Protein AF-A0A7R9KW63-F1 (afdb_monomer)

pLDDT: mean 86.43, std 12.66, range [43.41, 96.69]

InterPro domains:
  IPR002483 PWI domain [PF01480] (16-67)
  IPR040366 Nuclear polyadenylated RNA-binding protein Nab2/ZC3H14 [PTHR14738] (3-75)
  IPR043094 Nab2/ZC3H14, N-terminal domain superfamily [G3DSA:1.10.340.40] (1-79)

Organism: NCBI:txid1979941

Foldseek 3Di:
DDPVVVVLLVVLLVVLVVVCVVLVLPDDSVVSVVVSVCVVVVPDLVVQLVVCCVRRPPCSNVSSVVSVVSVVVSVVVVD

Radius of gyration: 12.41 Å; Cα contacts (8 Å, |Δi|>4): 31; chains: 1; bounding box: 23×26×34 Å

Mean predicted aligned error: 4.85 Å

Secondary structure (DSSP, 8-state):
--HHHHHHHHHHHHHHHHHHHHTT--S-HHHHHHHHHHHHTT--HHHHHHHHHHHHGGGHHHHHHHHHHHHHHHHHTT-

Structure (mmCIF, N/CA/C/O backbone):
data_AF-A0A7R9KW63-F1
#
_entry.id   AF-A0A7R9KW63-F1
#
loop_
_atom_site.group_PDB
_atom_site.id
_atom_site.type_symbol
_atom_site.label_atom_id
_atom_site.label_alt_id
_atom_site.label_comp_id
_atom_site.label_asym_id
_atom_site.label_entity_id
_atom_site.label_seq_id
_atom_site.pdbx_PDB_ins_code
_atom_site.Cartn_x
_atom_site.Cartn_y
_atom_site.Cartn_z
_atom_site.occupancy
_atom_site.B_iso_or_equiv
_atom_site.auth_seq_id
_atom_site.auth_comp_id
_atom_site.auth_asym_id
_atom_site.auth_atom_id
_atom_site.pdbx_PDB_model_num
ATOM 1 N N . MET A 1 1 ? -6.900 19.986 17.945 1.00 43.41 1 MET A N 1
ATOM 2 C CA . MET A 1 1 ? -7.212 18.774 17.150 1.00 43.41 1 MET A CA 1
ATOM 3 C C . MET A 1 1 ? -5.941 17.931 17.075 1.00 43.41 1 MET A C 1
ATOM 5 O O . MET A 1 1 ? -4.869 18.492 16.939 1.00 43.41 1 MET A O 1
ATOM 9 N N . SER A 1 2 ? -6.067 16.632 17.340 1.00 52.41 2 SER A N 1
ATOM 10 C CA . SER A 1 2 ? -5.100 15.716 17.982 1.00 52.41 2 SER A CA 1
ATOM 11 C C . SER A 1 2 ? -3.778 15.424 17.245 1.00 52.41 2 SER A C 1
ATOM 13 O O . SER A 1 2 ? -3.818 14.827 16.167 1.00 52.41 2 SER A O 1
ATOM 15 N N . ASN A 1 3 ? -2.633 15.665 17.906 1.00 60.69 3 ASN A N 1
ATOM 16 C CA . ASN A 1 3 ? -1.290 15.192 17.502 1.00 60.69 3 ASN A CA 1
ATOM 17 C C . ASN A 1 3 ? -1.249 13.686 17.179 1.00 60.69 3 ASN A C 1
ATOM 19 O O . ASN A 1 3 ? -0.552 13.266 16.264 1.00 60.69 3 ASN A O 1
ATOM 23 N N . PHE A 1 4 ? -2.075 12.884 17.853 1.00 60.41 4 PHE A N 1
ATOM 24 C CA . PHE A 1 4 ? -2.156 11.435 17.657 1.00 60.41 4 PHE A CA 1
ATOM 25 C C . PHE A 1 4 ? -2.536 11.011 16.225 1.00 60.41 4 PHE A C 1
ATOM 27 O O . PHE A 1 4 ? -1.948 10.088 15.665 1.00 60.41 4 PHE A O 1
ATOM 34 N N . LYS A 1 5 ? -3.475 11.720 15.576 1.00 69.56 5 LYS A N 1
ATOM 35 C CA . LYS A 1 5 ? -3.813 11.443 14.167 1.00 69.56 5 LYS A CA 1
ATOM 36 C C . LYS A 1 5 ? -2.619 11.713 13.247 1.00 69.56 5 LYS A C 1
ATOM 38 O O . LYS A 1 5 ? -2.440 10.992 12.273 1.00 69.56 5 LYS A O 1
ATOM 43 N N . SER A 1 6 ? -1.799 12.714 13.572 1.00 77.31 6 SER A N 1
ATOM 44 C CA . SER A 1 6 ? -0.596 13.052 12.807 1.00 77.31 6 SER A CA 1
ATOM 45 C C . SER A 1 6 ? 0.467 11.956 12.904 1.00 77.31 6 SER A C 1
ATOM 47 O O . SER A 1 6 ? 1.050 11.596 11.887 1.00 77.31 6 SER A O 1
ATOM 49 N N . GLU A 1 7 ? 0.686 11.373 14.084 1.00 82.06 7 GLU A N 1
ATOM 50 C CA . GLU A 1 7 ? 1.660 10.285 14.271 1.00 82.06 7 GLU A CA 1
ATOM 51 C C . GLU A 1 7 ? 1.271 9.016 13.503 1.00 82.06 7 GLU A C 1
ATOM 53 O O . GLU A 1 7 ? 2.103 8.430 12.809 1.00 82.06 7 GLU A O 1
ATOM 58 N N . VAL A 1 8 ? -0.008 8.623 13.546 1.00 83.31 8 VAL A N 1
ATOM 59 C CA . VAL A 1 8 ? -0.513 7.467 12.782 1.00 83.31 8 VAL A CA 1
ATOM 60 C C . VAL A 1 8 ? -0.356 7.692 11.275 1.00 83.31 8 VAL A C 1
ATOM 62 O O . VAL A 1 8 ? 0.058 6.785 10.554 1.00 83.31 8 VAL A O 1
ATOM 65 N N . ILE A 1 9 ? -0.644 8.906 10.798 1.00 85.06 9 ILE A N 1
ATOM 66 C CA . ILE A 1 9 ? -0.482 9.289 9.389 1.00 85.06 9 ILE A CA 1
ATOM 67 C C . ILE A 1 9 ? 0.995 9.247 8.975 1.00 85.06 9 ILE A C 1
ATOM 69 O O . ILE A 1 9 ? 1.315 8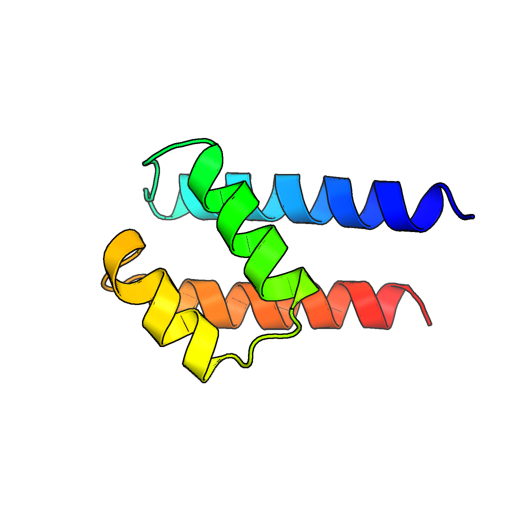.715 7.912 1.00 85.06 9 ILE A O 1
ATOM 73 N N . GLN A 1 10 ? 1.902 9.768 9.805 1.00 87.75 10 GLN A N 1
ATOM 74 C CA . GLN A 1 10 ? 3.340 9.736 9.527 1.00 87.75 10 GLN A CA 1
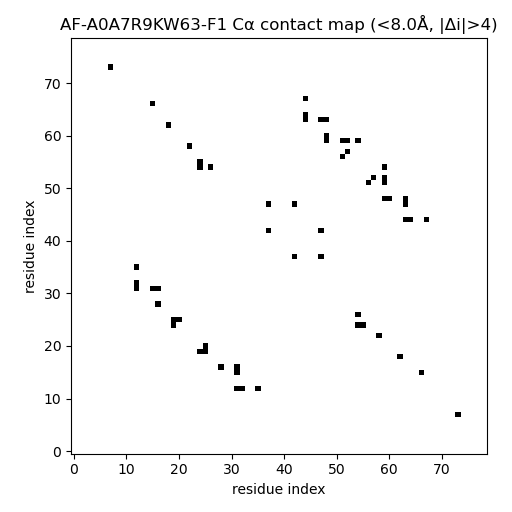ATOM 75 C C . GLN A 1 10 ? 3.880 8.307 9.490 1.00 87.75 10 GLN A C 1
ATOM 77 O O . GLN A 1 10 ? 4.624 7.960 8.571 1.00 87.75 10 GLN A O 1
ATOM 82 N N . ARG A 1 11 ? 3.455 7.460 10.434 1.00 89.88 11 ARG A N 1
ATOM 83 C CA . ARG A 1 11 ? 3.823 6.043 10.451 1.00 89.88 11 ARG A CA 1
ATOM 84 C C . ARG A 1 11 ? 3.322 5.316 9.207 1.00 89.88 11 ARG A C 1
ATOM 86 O O . ARG A 1 11 ? 4.098 4.611 8.575 1.00 89.88 11 ARG A O 1
ATOM 93 N N . LEU A 1 12 ? 2.066 5.532 8.814 1.00 91.56 12 LEU A N 1
ATOM 94 C CA . LEU A 1 12 ? 1.514 4.935 7.597 1.00 91.56 12 LEU A CA 1
ATOM 95 C C . LEU A 1 12 ? 2.315 5.349 6.355 1.00 91.56 12 LEU A C 1
ATOM 97 O O . LEU A 1 12 ? 2.639 4.502 5.527 1.00 91.56 12 LEU A O 1
ATOM 101 N N . ARG A 1 13 ? 2.677 6.633 6.241 1.00 91.00 13 ARG A N 1
ATOM 102 C CA . ARG A 1 13 ? 3.503 7.132 5.132 1.00 91.00 13 ARG A CA 1
ATOM 103 C C . ARG A 1 13 ? 4.880 6.461 5.104 1.00 91.00 13 ARG A C 1
ATOM 105 O O . ARG A 1 13 ? 5.348 6.101 4.028 1.00 91.00 13 ARG A O 1
ATOM 112 N N . ALA A 1 14 ? 5.513 6.270 6.263 1.00 91.12 14 ALA A N 1
ATOM 113 C CA . ALA A 1 14 ? 6.792 5.568 6.369 1.00 91.12 14 ALA A CA 1
ATOM 114 C C . ALA A 1 14 ? 6.675 4.083 5.978 1.00 91.12 14 ALA A C 1
ATOM 116 O O . ALA A 1 14 ? 7.488 3.593 5.194 1.00 91.12 14 ALA A O 1
ATOM 117 N N . ASP A 1 15 ? 5.632 3.394 6.450 1.00 92.62 15 ASP A N 1
ATOM 118 C CA . ASP A 1 15 ? 5.361 1.993 6.110 1.00 92.62 15 ASP A CA 1
ATOM 119 C C . ASP A 1 15 ? 5.109 1.822 4.601 1.00 92.62 15 ASP A C 1
ATOM 121 O O . ASP A 1 15 ? 5.607 0.873 3.995 1.00 92.62 15 ASP A O 1
ATOM 125 N N . ILE A 1 16 ? 4.368 2.750 3.976 1.00 92.81 16 ILE A N 1
ATOM 126 C CA . ILE A 1 16 ? 4.118 2.762 2.524 1.00 92.81 16 ILE A CA 1
ATOM 127 C C . ILE A 1 16 ? 5.430 2.885 1.755 1.00 92.81 16 ILE A C 1
ATOM 129 O O . ILE A 1 16 ? 5.663 2.087 0.852 1.00 92.81 16 ILE A O 1
ATOM 133 N N . ARG A 1 17 ? 6.295 3.838 2.128 1.00 91.44 17 AR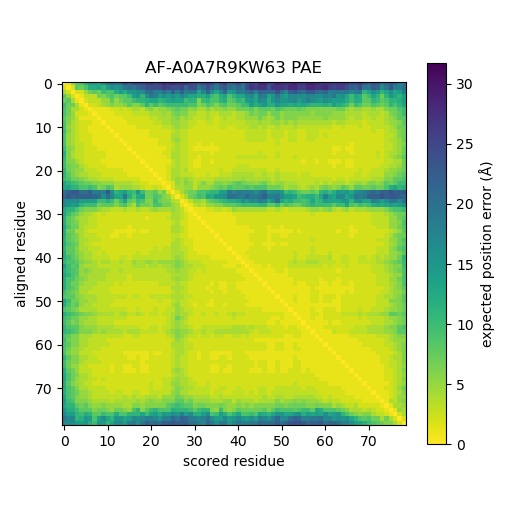G A N 1
ATOM 134 C CA . ARG A 1 17 ? 7.609 4.014 1.490 1.00 91.44 17 ARG A CA 1
ATOM 135 C C . ARG A 1 17 ? 8.436 2.740 1.588 1.00 91.44 17 ARG A C 1
ATOM 137 O O . ARG A 1 17 ? 8.790 2.175 0.567 1.00 91.44 17 ARG A O 1
ATOM 144 N N . SER A 1 18 ? 8.606 2.203 2.796 1.00 92.31 18 SER A N 1
ATOM 145 C CA . SER A 1 18 ? 9.364 0.961 2.982 1.00 92.31 18 SER A CA 1
ATOM 146 C C . SER A 1 18 ? 8.792 -0.204 2.166 1.00 92.31 18 SER A C 1
ATOM 148 O O . SER A 1 18 ? 9.548 -1.025 1.647 1.00 92.31 18 SER A O 1
ATOM 150 N N . LYS A 1 19 ? 7.463 -0.290 2.018 1.00 93.50 19 LYS A N 1
ATOM 151 C CA . LYS A 1 19 ? 6.848 -1.342 1.207 1.00 93.50 19 LYS A CA 1
ATOM 152 C C . LYS A 1 19 ? 7.088 -1.151 -0.292 1.00 93.50 19 LYS A C 1
ATOM 154 O O . LYS A 1 19 ? 7.292 -2.157 -0.966 1.00 93.50 19 LYS A O 1
ATOM 159 N N . LEU A 1 20 ? 7.068 0.086 -0.793 1.00 92.56 20 LEU A N 1
ATOM 160 C CA . LEU A 1 20 ? 7.411 0.415 -2.182 1.00 92.56 20 LEU A CA 1
ATOM 161 C C . LEU A 1 20 ? 8.868 0.043 -2.491 1.00 92.56 20 LEU A C 1
ATOM 163 O O . LEU A 1 20 ? 9.127 -0.619 -3.496 1.00 92.56 20 LEU A O 1
ATOM 167 N N . ASP A 1 21 ? 9.785 0.350 -1.571 1.00 89.62 21 ASP A N 1
ATOM 168 C CA . ASP A 1 21 ? 11.204 0.001 -1.678 1.00 89.62 21 ASP A CA 1
ATOM 169 C C . ASP A 1 21 ? 11.403 -1.519 -1.793 1.00 89.62 21 ASP A C 1
ATOM 171 O O . ASP A 1 21 ? 12.152 -2.002 -2.640 1.00 89.62 21 ASP A O 1
ATOM 175 N N . GLN A 1 22 ? 10.688 -2.293 -0.967 1.00 90.88 22 GLN A N 1
ATOM 176 C CA . GLN A 1 22 ? 10.771 -3.760 -0.947 1.00 90.88 22 GLN A CA 1
ATOM 177 C C . GLN A 1 22 ? 10.314 -4.424 -2.248 1.00 90.88 22 GLN A C 1
ATOM 179 O O . GLN A 1 22 ? 10.817 -5.495 -2.579 1.00 90.88 22 GLN A O 1
ATOM 184 N N . ILE A 1 23 ? 9.344 -3.835 -2.950 1.00 90.38 23 ILE A N 1
ATOM 185 C CA . ILE A 1 23 ? 8.825 -4.379 -4.217 1.00 90.38 23 ILE A CA 1
ATOM 186 C C . ILE A 1 23 ? 9.540 -3.786 -5.440 1.00 90.38 23 ILE A C 1
ATOM 188 O O . ILE A 1 23 ? 9.127 -4.024 -6.569 1.00 90.38 23 ILE A O 1
ATOM 192 N N . GLY A 1 24 ? 10.599 -2.995 -5.229 1.00 85.94 24 GLY A N 1
ATOM 193 C CA . GLY A 1 24 ? 11.347 -2.346 -6.306 1.00 85.94 24 GLY A CA 1
ATOM 194 C C . GLY A 1 24 ? 10.564 -1.248 -7.030 1.00 85.94 24 GLY A C 1
ATOM 195 O O . G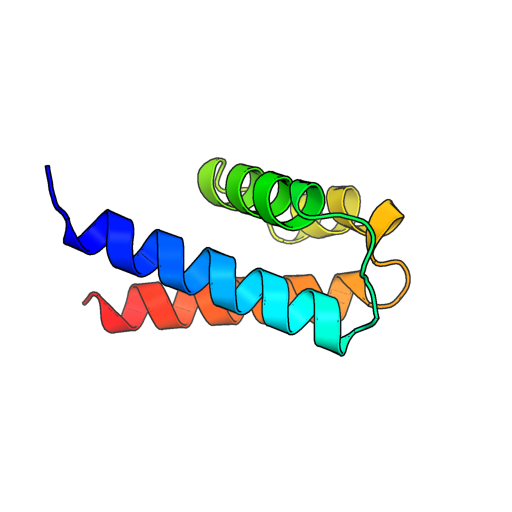LY A 1 24 ? 10.998 -0.783 -8.081 1.00 85.94 24 GLY A O 1
ATOM 196 N N . ALA A 1 25 ? 9.434 -0.806 -6.472 1.00 80.94 25 ALA A N 1
ATOM 197 C CA . ALA A 1 25 ? 8.627 0.280 -7.010 1.00 80.94 25 ALA A CA 1
ATOM 198 C C . ALA A 1 25 ? 9.176 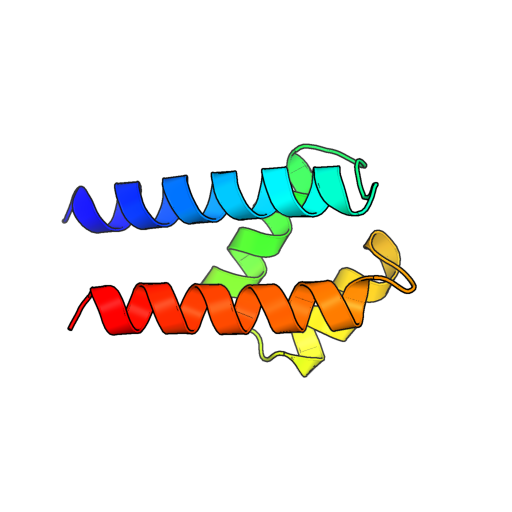1.626 -6.519 1.00 80.94 25 ALA A C 1
ATOM 200 O O . ALA A 1 25 ? 8.523 2.365 -5.783 1.00 80.94 25 ALA A O 1
ATOM 201 N N . PHE A 1 26 ? 10.414 1.927 -6.899 1.00 67.31 26 PHE A N 1
ATOM 202 C CA . PHE A 1 26 ? 11.041 3.212 -6.619 1.00 67.31 26 PHE A CA 1
ATOM 203 C C . PHE A 1 26 ? 10.877 4.111 -7.841 1.00 67.31 26 PHE A C 1
ATOM 205 O O . PHE A 1 26 ? 11.639 3.993 -8.798 1.00 67.31 26 PHE A O 1
ATOM 212 N N . VAL A 1 27 ? 9.860 4.980 -7.824 1.00 59.28 27 VAL A N 1
ATOM 213 C CA . VAL A 1 27 ? 9.668 5.960 -8.906 1.00 59.28 27 VAL A CA 1
ATOM 214 C C . VAL A 1 27 ? 9.747 7.401 -8.416 1.00 59.28 27 VAL A C 1
ATOM 216 O O . VAL A 1 27 ? 10.366 8.169 -9.122 1.00 59.28 27 VAL A O 1
ATOM 219 N N . ASP A 1 28 ? 9.245 7.764 -7.226 1.00 68.38 28 ASP A N 1
ATOM 220 C CA . ASP A 1 28 ? 9.562 9.033 -6.535 1.00 68.38 28 ASP A CA 1
ATOM 221 C C . ASP A 1 28 ? 8.814 9.133 -5.189 1.00 68.38 28 ASP A C 1
ATOM 223 O O . ASP A 1 28 ? 7.835 8.418 -4.952 1.00 68.38 28 ASP A O 1
ATOM 227 N N . ASN A 1 29 ? 9.228 10.061 -4.306 1.00 73.75 29 ASN A N 1
ATOM 228 C CA . ASN A 1 29 ? 8.506 10.394 -3.057 1.00 73.75 29 ASN A CA 1
ATOM 229 C C . ASN A 1 29 ? 7.021 10.751 -3.295 1.00 73.75 29 ASN A C 1
ATOM 231 O O . ASN A 1 29 ? 6.207 10.652 -2.374 1.00 73.75 29 ASN A O 1
ATOM 235 N N . GLU A 1 30 ? 6.682 11.141 -4.525 1.00 87.00 30 GLU A N 1
ATOM 236 C CA . GLU A 1 30 ? 5.346 11.520 -4.979 1.00 87.00 30 GLU A CA 1
ATOM 237 C C . GLU A 1 30 ? 4.358 10.347 -4.984 1.00 87.00 30 GLU A C 1
ATOM 239 O O . GLU A 1 30 ? 3.188 10.539 -4.654 1.00 87.00 30 GLU A O 1
ATOM 244 N N . LEU A 1 31 ? 4.804 9.115 -5.267 1.00 90.62 31 LEU A N 1
ATOM 245 C CA . LEU A 1 31 ? 3.909 7.951 -5.295 1.00 90.62 31 LEU A CA 1
ATOM 246 C C . LEU A 1 31 ? 3.357 7.633 -3.899 1.00 90.62 31 LEU A C 1
ATOM 248 O O . LEU A 1 31 ? 2.172 7.336 -3.744 1.00 90.62 31 LEU A O 1
ATOM 252 N N . ALA A 1 32 ? 4.193 7.750 -2.865 1.00 90.31 32 ALA A N 1
ATOM 253 C CA . ALA A 1 32 ? 3.743 7.593 -1.484 1.00 90.31 32 ALA A CA 1
ATOM 254 C C . ALA A 1 32 ? 2.688 8.651 -1.120 1.00 90.31 32 ALA A C 1
ATOM 256 O O . ALA A 1 32 ? 1.697 8.336 -0.460 1.00 90.31 32 ALA A O 1
ATOM 257 N N . ASP A 1 33 ? 2.871 9.888 -1.583 1.00 90.38 33 ASP A N 1
ATOM 258 C CA . ASP A 1 33 ? 1.941 10.987 -1.320 1.00 90.38 33 ASP A CA 1
ATOM 259 C C . ASP A 1 33 ? 0.625 10.804 -2.081 1.00 90.38 33 ASP A C 1
ATOM 261 O O . ASP A 1 33 ? -0.451 11.004 -1.514 1.00 90.38 33 ASP A O 1
ATOM 265 N N . TYR A 1 34 ? 0.688 10.307 -3.316 1.00 93.12 34 TYR A N 1
ATOM 266 C CA . TYR A 1 34 ? -0.489 9.917 -4.083 1.00 93.12 34 TYR A CA 1
ATOM 267 C C . TYR A 1 34 ? -1.290 8.811 -3.382 1.00 93.12 34 TYR A C 1
ATOM 269 O O . TYR A 1 34 ? -2.499 8.952 -3.191 1.00 93.12 34 TYR A O 1
ATOM 277 N N . ILE A 1 35 ? -0.632 7.749 -2.904 1.00 93.31 35 ILE A N 1
ATOM 278 C CA . ILE A 1 35 ? -1.291 6.665 -2.155 1.00 93.31 35 ILE A CA 1
ATOM 279 C C . ILE A 1 35 ? -1.968 7.214 -0.892 1.00 93.31 35 ILE A C 1
ATOM 281 O O . ILE A 1 35 ? -3.103 6.840 -0.590 1.00 93.31 35 ILE A O 1
ATOM 285 N N . MET A 1 36 ? -1.321 8.138 -0.176 1.00 92.31 36 MET A N 1
ATOM 286 C CA . MET A 1 36 ? -1.927 8.799 0.984 1.00 92.31 36 MET A CA 1
ATOM 287 C C . MET A 1 36 ? -3.209 9.558 0.614 1.00 92.31 36 MET A C 1
ATOM 289 O O . MET A 1 36 ? -4.179 9.506 1.372 1.00 92.31 36 MET A O 1
ATOM 293 N N . VAL A 1 37 ? -3.261 10.200 -0.559 1.00 93.62 37 VAL A N 1
ATOM 294 C CA . VAL A 1 37 ? -4.481 10.841 -1.079 1.00 93.62 37 VAL A CA 1
ATOM 295 C C . VAL A 1 37 ? -5.570 9.809 -1.394 1.00 93.62 37 VAL A C 1
ATOM 297 O O . VAL A 1 37 ? -6.732 10.037 -1.056 1.00 93.62 37 VAL A O 1
ATOM 300 N N . LEU A 1 38 ? -5.231 8.651 -1.973 1.00 94.44 38 LEU A N 1
ATOM 301 C CA . LEU A 1 38 ? -6.206 7.574 -2.213 1.00 94.44 38 LEU A CA 1
ATOM 302 C C . LEU A 1 38 ? -6.828 7.063 -0.906 1.00 94.44 38 LEU A C 1
ATOM 304 O O . LEU A 1 38 ? -8.040 6.844 -0.834 1.00 94.44 38 LEU A O 1
ATOM 308 N N . VAL A 1 39 ? -6.004 6.906 0.134 1.00 91.88 39 VAL A N 1
ATOM 309 C CA . VAL A 1 39 ? -6.446 6.500 1.475 1.00 91.88 39 VAL A CA 1
ATOM 310 C C . VAL A 1 39 ? -7.324 7.577 2.115 1.00 91.88 39 VAL A C 1
ATOM 312 O O . VAL A 1 39 ? -8.384 7.254 2.649 1.00 91.88 39 VAL A O 1
ATOM 315 N N . ALA A 1 40 ? -6.926 8.850 2.035 1.00 89.56 40 ALA A N 1
ATOM 316 C CA . ALA A 1 40 ? -7.704 9.972 2.566 1.00 89.56 40 ALA A CA 1
ATOM 317 C C . ALA A 1 40 ? -9.082 10.091 1.894 1.00 89.56 40 ALA A C 1
ATOM 319 O O . ALA A 1 40 ? -10.075 10.364 2.567 1.00 89.56 40 ALA A O 1
ATOM 320 N N . ASN A 1 41 ? -9.149 9.798 0.593 1.00 92.00 41 ASN A N 1
ATOM 321 C CA . ASN A 1 41 ? -10.386 9.754 -0.187 1.00 92.00 41 ASN A CA 1
ATOM 322 C C . ASN A 1 41 ? -11.196 8.461 0.002 1.00 92.00 41 ASN A C 1
ATOM 324 O O . ASN A 1 41 ? -12.197 8.273 -0.685 1.00 92.00 41 ASN A O 1
ATOM 328 N N . GLN A 1 42 ? -10.776 7.566 0.904 1.00 89.62 42 GLN A N 1
ATOM 329 C CA . GLN A 1 42 ? -11.444 6.292 1.195 1.00 89.62 42 GLN A CA 1
ATOM 330 C C . GLN A 1 42 ? -11.718 5.452 -0.061 1.00 89.62 42 GLN A C 1
ATOM 332 O O . GLN A 1 42 ? -12.744 4.773 -0.155 1.00 89.62 42 GLN A O 1
ATOM 337 N N . LYS A 1 43 ? -10.806 5.491 -1.043 1.00 92.62 43 LYS A N 1
ATOM 338 C CA . LYS A 1 43 ? -10.962 4.695 -2.263 1.00 92.62 43 LYS A CA 1
ATOM 339 C C . LYS A 1 43 ? -11.065 3.207 -1.920 1.00 92.62 43 LYS A C 1
ATOM 341 O O . LYS A 1 43 ? -10.383 2.697 -1.030 1.00 92.62 43 LYS A O 1
ATOM 346 N N . SER A 1 44 ? -11.921 2.497 -2.647 1.00 93.81 44 SER A N 1
ATOM 347 C CA . SER A 1 44 ? -12.047 1.045 -2.511 1.00 93.81 44 SER A CA 1
ATOM 348 C C . SER A 1 44 ? -10.784 0.327 -3.002 1.00 93.81 44 SER A C 1
ATOM 350 O O . SER A 1 44 ? -10.027 0.862 -3.813 1.00 93.81 44 SER A O 1
ATOM 352 N N . LYS A 1 45 ? -10.588 -0.932 -2.581 1.00 94.69 45 LYS A N 1
ATOM 353 C CA . LYS A 1 45 ? -9.500 -1.783 -3.099 1.00 94.69 45 LYS A CA 1
ATOM 354 C C . LYS A 1 45 ? -9.484 -1.850 -4.626 1.00 94.69 45 LYS A C 1
ATOM 356 O O . LYS A 1 45 ? -8.412 -1.845 -5.207 1.00 94.69 45 LYS A O 1
ATOM 361 N N . TYR A 1 46 ? -10.655 -1.941 -5.254 1.00 96.25 46 TYR A N 1
ATOM 362 C CA . TYR A 1 46 ? -10.769 -2.008 -6.710 1.00 96.25 46 TYR A CA 1
ATOM 363 C C . TYR A 1 46 ? -10.219 -0.731 -7.359 1.00 96.25 46 TYR A C 1
ATOM 365 O O . TYR A 1 46 ? -9.311 -0.800 -8.174 1.00 96.25 46 TYR A O 1
ATOM 373 N N . GLN A 1 47 ? -10.667 0.439 -6.894 1.00 95.81 47 GLN A N 1
ATOM 374 C CA . GLN A 1 47 ? -10.183 1.723 -7.409 1.00 95.81 47 GLN A CA 1
ATOM 375 C C . GLN A 1 47 ? -8.683 1.923 -7.160 1.00 95.81 47 GLN A C 1
ATOM 377 O O . GLN A 1 47 ? -7.981 2.411 -8.034 1.00 95.81 47 GLN A O 1
ATOM 382 N N . MET A 1 48 ? -8.179 1.520 -5.988 1.00 96.12 48 MET A N 1
ATOM 383 C CA . MET A 1 48 ? -6.744 1.587 -5.697 1.00 96.12 48 MET A CA 1
ATOM 384 C C . MET A 1 48 ? -5.923 0.676 -6.612 1.00 96.12 48 MET A C 1
ATOM 386 O O . MET A 1 48 ? -4.804 1.033 -6.960 1.00 96.12 48 MET A O 1
ATOM 390 N N . LYS A 1 49 ? -6.443 -0.495 -6.999 1.00 96.50 49 LYS A N 1
ATOM 391 C CA . LYS A 1 49 ? -5.763 -1.373 -7.958 1.00 96.50 49 LYS A CA 1
ATOM 392 C C . LYS A 1 49 ? -5.707 -0.733 -9.336 1.00 96.50 49 LYS A C 1
ATOM 394 O O . LYS A 1 49 ? -4.626 -0.669 -9.906 1.00 96.50 49 LYS A O 1
ATOM 399 N N . ASP A 1 50 ? -6.832 -0.221 -9.826 1.00 96.50 50 ASP A N 1
ATOM 400 C CA . ASP A 1 50 ? -6.888 0.453 -11.124 1.00 96.50 50 ASP A CA 1
ATOM 401 C C . ASP A 1 50 ? -5.900 1.633 -11.163 1.00 96.50 50 ASP A C 1
ATOM 403 O O . ASP A 1 50 ? -5.055 1.692 -12.057 1.00 96.50 50 ASP A O 1
ATOM 407 N N . ASP A 1 51 ? -5.917 2.495 -10.139 1.00 94.88 51 ASP A N 1
ATOM 408 C CA . ASP A 1 51 ? -5.033 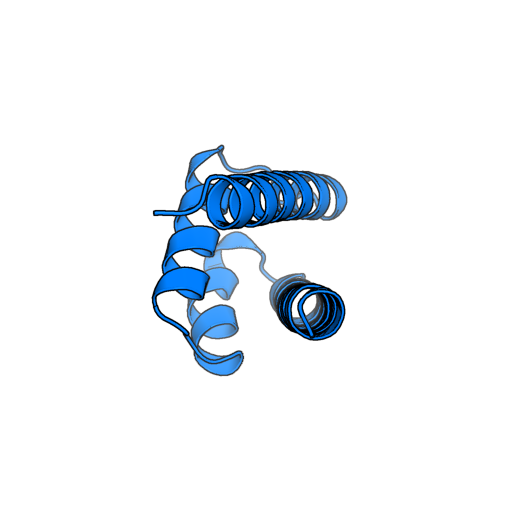3.664 -10.031 1.00 94.88 51 ASP A CA 1
ATOM 409 C C . ASP A 1 51 ? -3.542 3.284 -9.931 1.00 94.88 51 ASP A C 1
ATOM 411 O O . ASP A 1 51 ? -2.686 3.951 -10.510 1.00 94.88 51 ASP A O 1
ATOM 415 N N . LEU A 1 52 ? -3.208 2.229 -9.175 1.00 94.56 52 LEU A N 1
ATOM 416 C CA . LEU A 1 52 ? -1.818 1.840 -8.900 1.00 94.56 52 LEU A CA 1
ATOM 417 C C . LEU A 1 52 ? -1.252 0.822 -9.902 1.00 94.56 52 LEU A C 1
ATOM 419 O O . LEU A 1 52 ? -0.055 0.535 -9.861 1.00 94.56 52 LEU A O 1
ATOM 423 N N . SER A 1 53 ? -2.076 0.279 -10.801 1.00 94.62 53 SER A N 1
ATOM 424 C CA . SER A 1 53 ? -1.673 -0.698 -11.826 1.00 94.62 53 SER A CA 1
ATOM 425 C C . SER A 1 53 ? -0.532 -0.195 -12.713 1.00 94.62 53 SER A C 1
ATOM 427 O O . SER A 1 53 ? 0.427 -0.922 -12.960 1.00 94.62 53 SER A O 1
ATOM 429 N N . LEU A 1 54 ? -0.587 1.077 -13.119 1.00 91.69 54 LEU A N 1
ATOM 430 C CA . LEU A 1 54 ? 0.419 1.708 -13.977 1.00 91.69 54 LEU A CA 1
ATOM 431 C C . LEU A 1 54 ? 1.764 1.938 -13.273 1.00 91.69 54 LEU A C 1
ATOM 433 O O . LEU A 1 54 ? 2.785 2.049 -13.944 1.00 91.69 54 LEU A O 1
ATOM 437 N N . PHE A 1 55 ? 1.770 2.001 -11.939 1.00 90.88 55 PHE A N 1
ATOM 438 C CA . PHE A 1 55 ? 2.976 2.248 -11.144 1.00 90.88 55 PHE A CA 1
ATOM 439 C C . PHE A 1 55 ? 3.619 0.957 -10.637 1.00 90.88 55 PHE A C 1
ATOM 441 O O . PHE A 1 55 ? 4.841 0.856 -10.596 1.00 90.88 55 PHE A O 1
ATOM 448 N N . LEU A 1 56 ? 2.802 -0.012 -10.214 1.00 92.88 56 LEU A N 1
ATOM 449 C CA . LEU A 1 56 ? 3.270 -1.215 -9.516 1.00 92.88 56 LEU A CA 1
ATOM 450 C C . LEU A 1 56 ? 3.173 -2.487 -10.375 1.00 92.88 56 LEU A C 1
ATOM 452 O O . LEU A 1 56 ? 3.731 -3.518 -10.005 1.00 92.88 56 LEU A O 1
ATOM 456 N N . GLY A 1 57 ? 2.486 -2.439 -11.521 1.00 92.50 57 GLY A N 1
ATOM 457 C CA . GLY A 1 57 ? 2.375 -3.561 -12.451 1.00 92.50 57 GLY A CA 1
ATOM 458 C C . GLY A 1 57 ? 1.848 -4.836 -11.785 1.00 92.50 57 GLY A C 1
ATOM 459 O O . GLY A 1 57 ? 0.749 -4.867 -11.236 1.00 92.50 57 GLY A O 1
ATOM 460 N N . ALA A 1 58 ? 2.640 -5.909 -1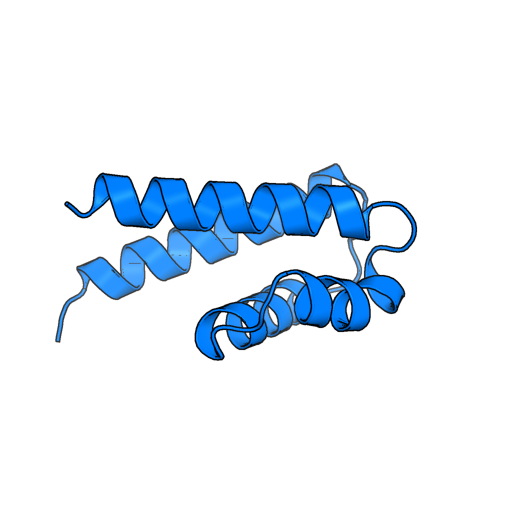1.827 1.00 93.38 58 ALA A N 1
ATOM 461 C CA . ALA A 1 58 ? 2.268 -7.196 -11.235 1.00 93.38 58 ALA A CA 1
ATOM 462 C C . ALA A 1 58 ? 2.152 -7.151 -9.696 1.00 93.38 58 ALA A C 1
ATOM 464 O O . ALA A 1 58 ? 1.423 -7.949 -9.107 1.00 93.38 58 ALA A O 1
ATOM 465 N N . GLU A 1 59 ? 2.817 -6.194 -9.044 1.00 94.00 59 GLU A N 1
ATOM 466 C CA . GLU A 1 59 ? 2.846 -6.067 -7.582 1.00 94.00 59 GLU A CA 1
ATOM 467 C C . GLU A 1 59 ? 1.610 -5.344 -7.023 1.00 94.00 59 GLU A C 1
ATOM 469 O O . GLU A 1 59 ? 1.368 -5.355 -5.811 1.00 94.00 59 GLU A O 1
ATOM 474 N N . THR A 1 60 ? 0.785 -4.735 -7.885 1.00 95.56 60 THR A N 1
ATOM 475 C CA . THR A 1 60 ? -0.373 -3.921 -7.488 1.00 95.56 60 THR A CA 1
ATOM 476 C C . THR A 1 60 ? -1.335 -4.674 -6.575 1.00 95.56 60 THR A C 1
ATOM 478 O O . THR A 1 60 ? -1.740 -4.161 -5.528 1.00 95.56 60 THR A O 1
ATOM 481 N N . ASP A 1 61 ? -1.694 -5.906 -6.935 1.00 95.88 61 ASP A N 1
ATOM 482 C CA . ASP A 1 61 ? -2.658 -6.696 -6.171 1.00 95.88 61 ASP A CA 1
ATOM 483 C C . ASP A 1 61 ? -2.148 -7.026 -4.768 1.00 95.88 61 ASP A C 1
ATOM 485 O O . ASP A 1 61 ? -2.883 -6.897 -3.778 1.00 95.88 61 ASP A O 1
ATOM 489 N N . GLN A 1 62 ? -0.882 -7.434 -4.669 1.00 96.00 62 GLN A N 1
ATOM 490 C CA . GLN A 1 62 ? -0.250 -7.747 -3.395 1.00 96.00 62 GLN A CA 1
ATOM 491 C C . GLN A 1 62 ? -0.118 -6.488 -2.534 1.00 96.00 62 GLN A C 1
ATOM 493 O O . GLN A 1 62 ? -0.438 -6.521 -1.339 1.00 96.00 62 GLN A O 1
ATOM 498 N N . PHE A 1 63 ? 0.283 -5.370 -3.139 1.00 95.88 63 PHE A N 1
ATOM 499 C CA . PHE A 1 63 ? 0.436 -4.091 -2.462 1.00 95.88 63 PHE A CA 1
ATOM 500 C C . PHE A 1 63 ? -0.893 -3.576 -1.894 1.00 95.88 63 PHE A C 1
ATOM 502 O O . PHE A 1 63 ? -0.977 -3.272 -0.703 1.00 95.88 63 PHE A O 1
ATOM 509 N N . VAL A 1 64 ? -1.964 -3.545 -2.693 1.00 96.69 64 VAL A N 1
ATOM 510 C CA . VAL A 1 64 ? -3.284 -3.062 -2.243 1.00 96.69 64 VAL A CA 1
ATOM 511 C C . VAL A 1 64 ? -3.872 -3.967 -1.156 1.00 96.69 64 VAL A C 1
ATOM 513 O O . VAL A 1 64 ? -4.503 -3.493 -0.204 1.00 96.69 64 VAL A O 1
ATOM 516 N N . ASN A 1 65 ? -3.648 -5.280 -1.245 1.00 96.62 65 ASN A N 1
ATOM 517 C CA . ASN A 1 65 ? -4.052 -6.206 -0.190 1.00 96.62 65 ASN A CA 1
ATOM 518 C C . ASN A 1 65 ? -3.306 -5.948 1.122 1.00 96.62 65 ASN A C 1
ATOM 520 O O . ASN A 1 65 ? -3.938 -5.913 2.183 1.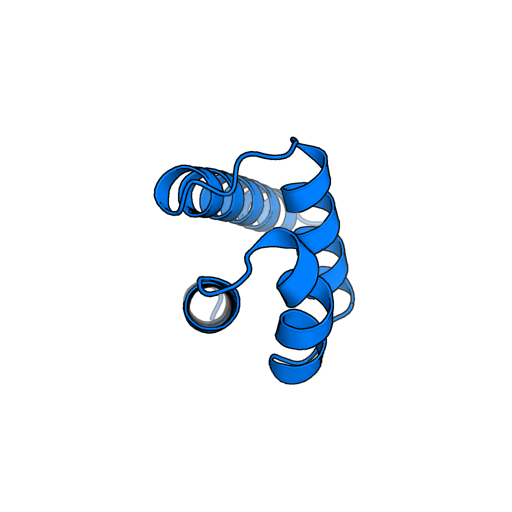00 96.62 65 ASN A O 1
ATOM 524 N N . TRP A 1 66 ? -1.993 -5.731 1.052 1.00 96.69 66 TRP A N 1
ATOM 525 C CA . TRP A 1 66 ? -1.190 -5.345 2.206 1.00 96.69 66 TRP A CA 1
ATOM 526 C C . TRP A 1 66 ? -1.667 -4.015 2.804 1.00 96.69 66 TRP A C 1
ATOM 528 O O . TRP A 1 66 ? -1.899 -3.956 4.013 1.00 96.69 66 TRP A O 1
ATOM 538 N N . LEU A 1 67 ? -1.896 -2.992 1.975 1.00 95.56 67 LEU A N 1
ATOM 539 C CA . LEU A 1 67 ? -2.319 -1.660 2.412 1.00 95.56 67 LEU A CA 1
ATOM 540 C C . LEU A 1 67 ? -3.637 -1.727 3.190 1.00 95.56 67 LEU A C 1
ATOM 542 O O . LEU A 1 67 ? -3.723 -1.226 4.309 1.00 95.56 67 LEU A O 1
ATOM 546 N N . ALA A 1 68 ? -4.642 -2.423 2.656 1.00 93.31 68 ALA A N 1
ATOM 547 C CA . ALA A 1 68 ? -5.924 -2.585 3.338 1.00 93.31 68 ALA A CA 1
ATOM 548 C C . ALA A 1 68 ? -5.796 -3.325 4.681 1.00 93.31 68 ALA A C 1
ATOM 550 O O . ALA A 1 68 ? -6.440 -2.951 5.663 1.00 93.31 68 ALA A O 1
ATOM 551 N N . ASN A 1 69 ? -4.943 -4.352 4.749 1.00 94.25 69 ASN A N 1
ATOM 552 C CA . ASN A 1 69 ? -4.679 -5.062 5.999 1.00 94.25 69 ASN A CA 1
ATOM 553 C C . ASN A 1 69 ? -3.969 -4.156 7.015 1.00 94.25 69 ASN A C 1
ATOM 555 O O . ASN A 1 69 ? -4.292 -4.201 8.201 1.00 94.25 69 ASN A O 1
ATOM 559 N N . THR A 1 70 ? -3.025 -3.327 6.568 1.00 92.56 70 THR A N 1
ATOM 560 C CA . THR A 1 70 ? -2.331 -2.340 7.405 1.00 92.56 70 THR A CA 1
ATOM 561 C C . THR A 1 70 ? -3.300 -1.301 7.959 1.00 92.56 70 THR A C 1
ATOM 563 O O . THR A 1 70 ? -3.321 -1.093 9.170 1.00 92.56 70 THR A O 1
ATOM 566 N N . LEU A 1 71 ? -4.177 -0.739 7.123 1.00 89.56 71 LEU A N 1
ATOM 567 C CA . LEU A 1 71 ? -5.216 0.197 7.560 1.00 89.56 71 LEU A CA 1
ATOM 568 C C . LEU A 1 71 ? -6.157 -0.434 8.592 1.00 89.56 71 LEU A C 1
ATOM 570 O O . LEU A 1 71 ? -6.421 0.177 9.625 1.00 89.56 71 LEU A O 1
ATOM 574 N N . LYS A 1 72 ? -6.598 -1.679 8.371 1.00 89.31 72 LYS A N 1
ATOM 575 C CA . LYS A 1 72 ? -7.443 -2.406 9.329 1.00 89.31 72 LYS A CA 1
ATOM 576 C C . LYS A 1 72 ? -6.738 -2.615 10.673 1.00 89.31 72 LYS A C 1
ATOM 578 O O . LYS A 1 72 ? -7.352 -2.402 11.713 1.00 89.31 72 LYS A O 1
ATOM 583 N N . ARG A 1 73 ? -5.455 -3.002 10.677 1.00 88.19 73 ARG A N 1
ATOM 584 C CA . ARG A 1 73 ? -4.676 -3.156 11.922 1.00 88.19 73 ARG A CA 1
ATOM 585 C C . ARG A 1 73 ? -4.527 -1.832 12.667 1.00 88.19 73 ARG A C 1
ATOM 587 O O . ARG A 1 73 ? -4.692 -1.813 13.879 1.00 88.19 73 ARG A O 1
ATOM 594 N N . LEU A 1 74 ? -4.254 -0.740 11.951 1.00 84.00 74 LEU A N 1
ATOM 595 C CA . LEU A 1 74 ? -4.152 0.593 12.549 1.00 84.00 74 LEU A CA 1
ATOM 596 C C . LEU A 1 74 ? -5.496 1.064 13.121 1.00 84.00 74 LEU A C 1
ATOM 598 O O . LEU A 1 74 ? -5.515 1.669 14.182 1.00 84.00 74 LEU A O 1
ATOM 602 N N . GLN A 1 75 ? -6.618 0.762 12.464 1.00 77.19 75 GLN A N 1
ATOM 603 C CA . GLN A 1 75 ? -7.954 1.063 12.989 1.00 77.19 75 GLN A CA 1
ATOM 604 C C . GLN A 1 75 ? -8.286 0.251 14.246 1.00 77.19 75 GLN A C 1
ATOM 606 O O . GLN A 1 75 ? -8.812 0.813 15.199 1.00 77.19 75 GLN A O 1
ATOM 611 N N . LEU A 1 76 ? -7.960 -1.046 14.264 1.00 72.50 76 LEU A N 1
ATOM 612 C CA . LEU A 1 76 ? -8.194 -1.920 15.421 1.00 72.50 76 LEU A CA 1
ATOM 613 C C . LEU A 1 76 ? -7.307 -1.568 16.620 1.00 72.50 76 LEU A C 1
ATOM 615 O O . LEU A 1 76 ? -7.750 -1.699 17.749 1.00 72.50 76 LEU A O 1
ATOM 619 N N . ALA A 1 77 ? -6.079 -1.094 16.390 1.00 60.84 77 ALA A N 1
ATOM 620 C CA . ALA A 1 77 ? -5.195 -0.606 17.452 1.00 60.84 77 ALA A CA 1
ATOM 621 C C . ALA A 1 77 ? -5.658 0.729 18.076 1.00 60.84 77 ALA A C 1
ATOM 623 O O . ALA A 1 77 ? -5.055 1.185 19.043 1.00 60.84 77 ALA A O 1
ATOM 624 N N . ASN A 1 78 ? -6.698 1.352 17.509 1.00 54.00 78 ASN A N 1
ATOM 625 C CA . ASN A 1 78 ? -7.281 2.620 17.945 1.00 54.00 78 ASN A CA 1
ATOM 626 C C . ASN A 1 78 ? -8.697 2.450 18.545 1.00 54.00 78 ASN A C 1
ATOM 628 O O . ASN A 1 78 ? -9.421 3.444 18.656 1.00 54.00 78 ASN A O 1
ATOM 632 N N . GLN A 1 79 ? -9.102 1.215 18.871 1.00 46.59 79 GLN A N 1
ATOM 633 C CA . GLN A 1 79 ? -10.292 0.886 19.672 1.00 46.59 79 GLN A CA 1
ATOM 634 C C . GLN A 1 79 ? -9.869 0.506 21.089 1.00 46.59 79 GLN A C 1
ATOM 636 O O . GLN A 1 79 ? -10.592 0.912 22.023 1.00 46.59 79 GLN A O 1
#

Sequence (79 aa):
MSNFKSEVIQRLRADIRSKLDQIGAFVDNELADYIMVLVANQKSKYQMKDDLSLFLGAETDQFVNWLANTLKRLQLANQ

Solvent-accessible surface area (backbone atoms only — not comparable to full-atom values): 4606 Å² total; per-residue (Å²): 136,66,69,67,62,54,52,54,51,53,50,49,52,50,54,48,44,56,52,30,56,75,72,67,51,77,84,55,79,60,57,49,52,50,52,51,50,43,58,76,68,64,56,49,70,67,56,50,34,67,71,35,32,86,72,41,50,89,49,20,66,61,50,50,53,50,50,53,52,50,53,50,52,56,54,60,77,71,111

Nearest PDB structures (foldseek):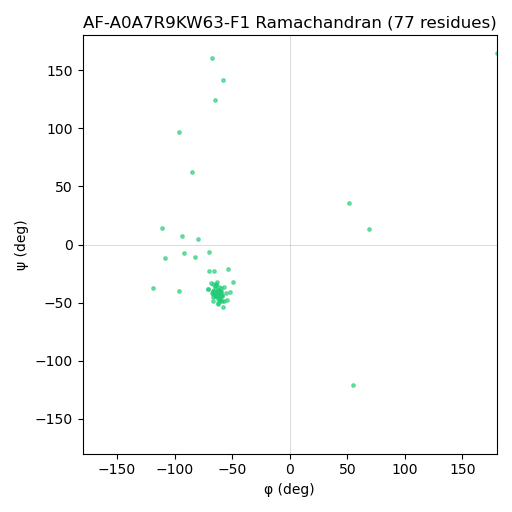
  3v53-assembly4_D  TM=8.319E-01  e=6.197E-01  Homo sapiens
  1x4q-assembly1_A  TM=7.778E-01  e=1.048E+00  Homo sapiens